Protein AF-A0A940FCR9-F1 (afdb_monomer_lite)

Structure (mmCIF, N/CA/C/O backbone):
data_AF-A0A940FCR9-F1
#
_entry.id   AF-A0A940FCR9-F1
#
loop_
_atom_site.group_PDB
_atom_site.id
_atom_site.type_symbol
_atom_site.label_atom_id
_atom_site.label_alt_id
_atom_site.label_comp_id
_atom_site.label_asym_id
_atom_site.label_entity_id
_atom_site.label_seq_id
_atom_site.pdbx_PDB_ins_code
_atom_site.Cartn_x
_atom_site.Cartn_y
_atom_site.Cartn_z
_atom_site.occupancy
_atom_site.B_iso_or_equiv
_atom_site.auth_seq_id
_atom_site.auth_comp_id
_atom_site.auth_asym_id
_atom_site.auth_atom_id
_atom_site.pdbx_PDB_model_num
ATOM 1 N N . MET A 1 1 ? -49.113 7.664 44.524 1.00 44.09 1 MET A N 1
ATOM 2 C CA . MET A 1 1 ? -48.088 6.928 43.752 1.00 44.09 1 MET A CA 1
ATOM 3 C C . MET A 1 1 ? -48.110 7.456 42.322 1.00 44.09 1 MET A C 1
ATOM 5 O O . MET A 1 1 ? -49.067 7.175 41.620 1.00 44.09 1 MET A O 1
ATOM 9 N N . SER A 1 2 ? -47.154 8.300 41.917 1.00 43.16 2 SER A N 1
ATOM 10 C CA . SER A 1 2 ? -47.095 8.859 40.554 1.00 43.16 2 SER A CA 1
ATOM 11 C C . SER A 1 2 ? -45.786 8.431 39.898 1.00 43.16 2 SER A C 1
ATOM 13 O O . SER A 1 2 ? -44.704 8.829 40.326 1.00 43.16 2 SER A O 1
ATOM 15 N N . SER A 1 3 ? -45.889 7.552 38.905 1.00 52.09 3 SER A N 1
ATOM 16 C CA . SER A 1 3 ? -44.775 7.027 38.121 1.00 52.09 3 SER A CA 1
ATOM 17 C C . SER A 1 3 ? -44.376 8.034 37.040 1.00 52.09 3 SER A C 1
ATOM 19 O O . SER A 1 3 ? -45.101 8.236 36.065 1.00 52.09 3 SER A O 1
ATOM 21 N N . LYS A 1 4 ? -43.211 8.669 37.206 1.00 55.06 4 LYS A N 1
ATOM 22 C CA . LYS A 1 4 ? -42.609 9.568 36.213 1.00 55.06 4 LYS A CA 1
ATOM 23 C C . LYS A 1 4 ? -41.932 8.728 35.121 1.00 55.06 4 LYS A C 1
AT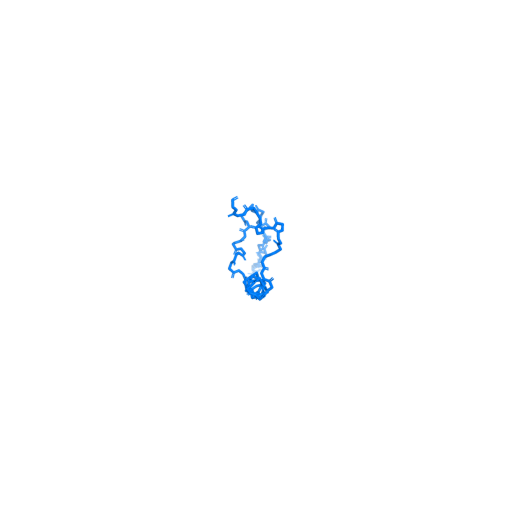OM 25 O O . LYS A 1 4 ? -40.929 8.072 35.383 1.00 55.06 4 LYS A O 1
ATOM 30 N N . ALA A 1 5 ? -42.474 8.736 33.905 1.00 58.81 5 ALA A N 1
ATOM 31 C CA . ALA A 1 5 ? -41.852 8.076 32.759 1.00 58.81 5 ALA A CA 1
ATOM 32 C C . ALA A 1 5 ? -40.594 8.846 32.314 1.00 58.81 5 ALA A C 1
ATOM 34 O O . ALA A 1 5 ? -40.669 10.027 31.975 1.00 58.81 5 ALA A O 1
ATOM 35 N N . THR A 1 6 ? -39.434 8.185 32.316 1.00 59.97 6 THR A N 1
ATOM 36 C CA . THR A 1 6 ? -38.169 8.726 31.802 1.00 59.97 6 THR A CA 1
ATOM 37 C C . THR A 1 6 ? -37.966 8.284 30.355 1.00 59.97 6 THR A C 1
ATOM 39 O O . THR A 1 6 ? -37.538 7.170 30.057 1.00 59.97 6 THR A O 1
ATOM 42 N N . THR A 1 7 ? -38.281 9.172 29.418 1.00 57.97 7 THR A N 1
ATOM 43 C CA . THR A 1 7 ? -38.017 8.976 27.991 1.00 57.97 7 THR A CA 1
ATOM 44 C C . THR A 1 7 ? -36.507 9.037 27.741 1.00 57.97 7 THR A C 1
ATOM 46 O O . THR A 1 7 ? -35.903 10.110 27.751 1.00 57.97 7 THR A O 1
ATOM 49 N N . LYS A 1 8 ? -35.866 7.882 27.514 1.00 61.28 8 LYS A N 1
ATOM 50 C CA . LYS A 1 8 ? -34.474 7.818 27.043 1.00 61.28 8 LYS A CA 1
ATOM 51 C C . LYS A 1 8 ? -34.408 8.405 25.629 1.00 61.28 8 LYS A C 1
ATOM 53 O O . LYS A 1 8 ? -34.782 7.743 24.665 1.00 61.28 8 LYS A O 1
ATOM 58 N N . LYS A 1 9 ? -33.933 9.649 25.503 1.00 60.06 9 LYS A N 1
ATOM 59 C CA . LYS A 1 9 ? -33.549 10.240 24.212 1.00 60.06 9 LYS A CA 1
ATOM 60 C C . LYS A 1 9 ? -32.450 9.367 23.606 1.00 60.06 9 LYS A C 1
ATOM 62 O O . LYS A 1 9 ? -31.321 9.376 24.087 1.00 60.06 9 LYS A O 1
ATOM 67 N N . SER A 1 10 ? -32.771 8.617 22.556 1.00 61.56 10 SER A N 1
ATOM 68 C CA . SER A 1 10 ? -31.755 8.033 21.686 1.00 61.56 10 SER A CA 1
ATOM 69 C C . SER A 1 10 ? -31.014 9.195 21.026 1.00 61.56 10 SER A C 1
ATOM 71 O O . SER A 1 10 ? -31.605 9.916 20.216 1.00 61.56 10 SER A O 1
ATOM 73 N N . SER A 1 11 ? -29.754 9.421 21.391 1.00 64.12 11 SER A N 1
ATOM 74 C CA . SER A 1 11 ? -28.893 10.330 20.644 1.00 64.12 11 SER A CA 1
ATOM 75 C C . SER A 1 11 ? -28.764 9.762 19.233 1.00 64.12 11 SER A C 1
ATOM 77 O O . SER A 1 11 ? -28.143 8.722 19.009 1.00 64.12 11 SER A O 1
ATOM 79 N N . LYS A 1 12 ? -29.441 10.396 18.272 1.00 65.75 12 LYS A N 1
ATOM 80 C CA . LYS A 1 12 ? -29.204 10.121 16.857 1.00 65.75 12 LYS A CA 1
ATOM 81 C C . LYS A 1 12 ? -27.723 10.413 16.641 1.00 65.75 12 LYS A C 1
ATOM 83 O O . LYS A 1 12 ? -27.296 11.540 16.863 1.00 65.75 12 LYS A O 1
ATOM 88 N N . LYS A 1 13 ? -26.931 9.387 16.321 1.00 67.38 13 LYS A N 1
ATOM 89 C CA . LYS A 1 13 ? -25.529 9.580 15.954 1.00 67.38 13 LYS A CA 1
ATOM 90 C C . LYS A 1 13 ? -25.541 10.382 14.660 1.00 67.38 13 LYS A C 1
ATOM 92 O O . LYS A 1 13 ? -25.918 9.849 13.620 1.00 67.38 13 LYS A O 1
ATOM 97 N N . GLU A 1 14 ? -25.244 11.669 14.757 1.00 70.00 14 GLU A N 1
ATOM 98 C CA . GLU A 1 14 ? -25.079 12.522 13.588 1.00 70.00 14 GLU A CA 1
ATOM 99 C C . GLU A 1 14 ? -23.936 11.945 12.750 1.00 70.00 14 GLU A C 1
ATOM 101 O O . GLU A 1 14 ? -22.896 11.544 13.282 1.00 70.00 14 GLU A O 1
ATOM 106 N N . ALA A 1 15 ? -24.163 11.809 11.444 1.00 68.81 15 ALA A N 1
ATOM 107 C CA . ALA A 1 15 ? -23.117 11.387 10.533 1.00 68.81 15 ALA A CA 1
ATOM 108 C C . ALA A 1 15 ? -22.057 12.490 10.521 1.00 68.81 15 ALA A C 1
ATOM 110 O O . ALA A 1 15 ? -22.313 13.597 10.053 1.00 68.81 15 ALA A O 1
ATOM 111 N N . VAL A 1 16 ? -20.884 12.201 11.082 1.00 67.31 16 VAL A N 1
ATOM 112 C CA . VAL A 1 16 ? -19.768 13.143 11.076 1.00 67.31 16 VAL A CA 1
ATOM 113 C C . VAL A 1 16 ? -19.233 13.201 9.645 1.00 67.31 16 VAL A C 1
ATOM 115 O O . VAL A 1 16 ? -18.532 12.295 9.197 1.00 67.31 16 VAL A O 1
ATOM 118 N N . VAL A 1 17 ? -19.618 14.240 8.903 1.00 73.00 17 VAL A N 1
ATOM 119 C CA . VAL A 1 17 ? -19.098 14.513 7.560 1.00 73.00 17 VAL A CA 1
ATOM 120 C C . VAL A 1 17 ? -17.790 15.283 7.728 1.00 73.00 17 VAL A C 1
ATOM 122 O O . VAL A 1 17 ? -17.805 16.489 7.957 1.00 73.00 17 VAL A O 1
ATOM 125 N N . THR A 1 18 ? -16.656 14.580 7.668 1.00 74.75 18 THR A N 1
ATOM 126 C CA . THR A 1 18 ? -15.317 15.191 7.679 1.00 74.75 18 THR A CA 1
ATOM 127 C C . THR A 1 18 ? -14.614 14.920 6.353 1.00 74.75 18 THR A C 1
ATOM 129 O O . THR A 1 18 ? -14.815 13.882 5.723 1.00 74.75 18 THR A O 1
ATOM 132 N N . HIS A 1 19 ? -13.766 15.857 5.929 1.00 73.19 19 HIS A N 1
ATOM 133 C CA . HIS A 1 19 ? -12.826 15.638 4.824 1.00 73.19 19 HIS A CA 1
ATOM 134 C C . HIS A 1 19 ? -11.545 14.920 5.283 1.00 73.19 19 HIS A C 1
ATOM 136 O O . HIS A 1 19 ? -10.683 14.597 4.467 1.00 73.19 19 HIS A O 1
ATOM 142 N N . GLU A 1 20 ? -11.416 14.667 6.586 1.00 72.62 20 GLU A N 1
ATOM 143 C CA . GLU A 1 20 ? -10.283 13.974 7.180 1.00 72.62 20 GLU A CA 1
ATOM 144 C C . GLU A 1 20 ? -10.445 12.471 6.969 1.00 72.62 20 GLU A C 1
ATOM 146 O O . GLU A 1 20 ? -11.100 11.756 7.728 1.00 72.62 20 GLU A O 1
ATOM 151 N N . VAL A 1 21 ? -9.839 11.982 5.893 1.00 71.19 21 VAL A N 1
ATOM 152 C CA . VAL A 1 21 ? -9.671 10.549 5.679 1.00 71.19 21 VAL A CA 1
ATOM 153 C C . VAL A 1 21 ? -8.642 10.007 6.672 1.00 71.19 21 VAL A C 1
ATOM 155 O O . VAL A 1 21 ? -7.601 10.620 6.909 1.00 71.19 21 VAL A O 1
ATOM 158 N N . GLY A 1 22 ? -8.922 8.849 7.272 1.00 73.31 22 GLY A N 1
ATOM 159 C CA . GLY A 1 22 ? -7.974 8.208 8.184 1.00 73.31 22 GLY A CA 1
ATOM 160 C C . GLY A 1 22 ? -6.636 7.921 7.492 1.00 73.31 22 GLY A C 1
ATOM 161 O O . GLY A 1 22 ? -6.589 7.674 6.288 1.00 73.31 22 GLY A O 1
ATOM 162 N N . ASN A 1 23 ? -5.528 7.919 8.240 1.00 78.25 23 ASN A N 1
ATOM 163 C CA . ASN A 1 23 ? -4.239 7.513 7.680 1.00 78.25 23 ASN A CA 1
ATOM 164 C C . ASN A 1 23 ? -4.260 6.004 7.363 1.00 78.25 23 ASN A C 1
ATOM 166 O O . ASN A 1 23 ? -4.056 5.156 8.237 1.00 78.25 23 ASN A O 1
ATOM 170 N N . TYR A 1 24 ? -4.495 5.675 6.094 1.00 79.75 24 TYR A N 1
ATOM 171 C CA . TYR A 1 24 ? -4.537 4.299 5.602 1.00 79.75 24 TYR A CA 1
ATOM 172 C C . TYR A 1 24 ? -3.161 3.724 5.250 1.00 79.75 24 TYR A C 1
ATOM 174 O O . TYR A 1 24 ? -3.069 2.524 4.981 1.00 79.75 24 TYR A O 1
ATOM 182 N N . GLU A 1 25 ? -2.083 4.514 5.288 1.00 74.12 25 GLU A N 1
ATOM 183 C CA . GLU A 1 25 ? -0.730 4.033 4.966 1.00 74.12 25 GLU A CA 1
ATOM 184 C C . GLU A 1 25 ? -0.296 2.901 5.904 1.00 74.12 25 GLU A C 1
ATOM 186 O O . GLU A 1 25 ? 0.369 1.950 5.489 1.00 74.12 25 GLU A O 1
ATOM 191 N N . LYS A 1 26 ? -0.728 2.966 7.169 1.00 83.19 26 LYS A N 1
ATOM 192 C CA . LYS A 1 26 ? -0.448 1.945 8.190 1.00 83.19 26 LYS A CA 1
ATOM 193 C C . LYS A 1 26 ? -1.511 0.852 8.270 1.00 83.19 26 LYS A C 1
ATOM 195 O O . LYS A 1 26 ? -1.384 -0.067 9.079 1.00 83.19 26 LYS A O 1
ATOM 200 N N . HIS A 1 27 ? -2.564 0.918 7.457 1.00 88.62 27 HIS A N 1
ATOM 201 C CA . HIS A 1 27 ? -3.628 -0.070 7.528 1.00 88.62 27 HIS A CA 1
ATOM 202 C C . HIS A 1 27 ? -3.113 -1.438 7.024 1.00 88.62 27 HIS A C 1
ATOM 204 O O . HIS A 1 27 ? -2.515 -1.507 5.941 1.00 88.62 27 HIS A O 1
ATOM 210 N N . PRO A 1 28 ? -3.355 -2.554 7.749 1.00 90.38 28 PRO A N 1
ATOM 211 C CA . PRO A 1 28 ? -2.737 -3.854 7.458 1.00 90.38 28 PRO A CA 1
ATOM 212 C C . PRO A 1 28 ? -2.932 -4.351 6.021 1.00 90.38 28 PRO A C 1
ATOM 214 O O . PRO A 1 28 ? -2.075 -5.046 5.473 1.00 90.38 28 PRO A O 1
ATOM 217 N N . PHE A 1 29 ? -4.054 -3.990 5.393 1.00 90.69 29 PHE A N 1
ATOM 218 C CA . PHE A 1 29 ? -4.333 -4.295 3.989 1.00 90.69 29 PHE A CA 1
ATOM 219 C C . PHE A 1 29 ? -3.291 -3.698 3.033 1.00 90.69 29 PHE A C 1
ATOM 221 O O . PHE A 1 29 ? -2.751 -4.418 2.189 1.00 90.69 29 PHE A O 1
ATOM 228 N N . PHE A 1 30 ? -2.989 -2.403 3.171 1.00 90.56 30 PHE A N 1
ATOM 229 C CA . PHE A 1 30 ? -2.051 -1.713 2.287 1.00 90.56 30 PHE A CA 1
ATOM 230 C C . PHE A 1 30 ? -0.619 -2.154 2.572 1.00 90.56 30 PHE A C 1
ATOM 232 O O . PHE A 1 30 ? 0.102 -2.474 1.631 1.00 90.56 30 PHE A O 1
ATOM 239 N N . VAL A 1 31 ? -0.248 -2.325 3.844 1.00 90.62 31 VAL A N 1
ATOM 240 C CA . VAL A 1 31 ? 1.074 -2.848 4.234 1.00 90.62 31 VAL A CA 1
ATOM 241 C C . VAL A 1 31 ? 1.349 -4.210 3.587 1.00 90.62 31 VAL A C 1
ATOM 243 O O . VAL A 1 31 ? 2.393 -4.409 2.963 1.00 90.62 31 VAL A O 1
ATOM 246 N N . LYS A 1 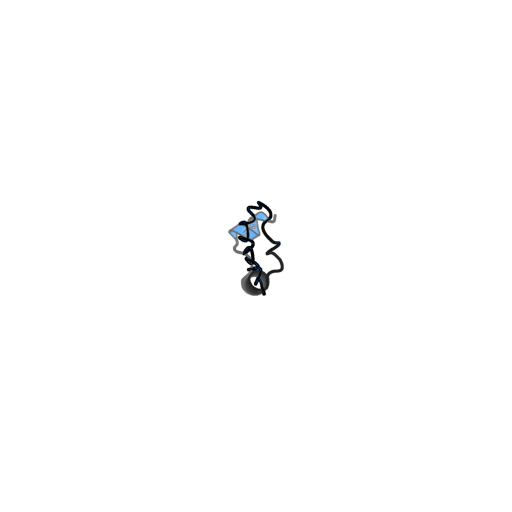32 ? 0.389 -5.146 3.650 1.00 94.19 32 LYS A N 1
ATOM 247 C CA . LYS A 1 32 ? 0.527 -6.469 3.015 1.00 94.19 32 LYS A CA 1
ATOM 248 C C . LYS A 1 32 ? 0.711 -6.365 1.499 1.00 94.19 32 LYS A C 1
ATOM 250 O O . LYS A 1 32 ? 1.526 -7.096 0.936 1.00 94.19 32 LYS A O 1
ATOM 255 N N . LYS A 1 33 ? -0.031 -5.475 0.833 1.00 91.69 33 LYS A N 1
ATOM 256 C CA . LYS A 1 33 ? 0.084 -5.262 -0.618 1.00 91.69 33 LYS A CA 1
ATOM 257 C C . LYS A 1 33 ? 1.426 -4.644 -1.002 1.00 91.69 33 LYS A C 1
ATOM 259 O O . LYS A 1 33 ? 2.068 -5.146 -1.920 1.00 91.69 33 LYS A O 1
ATOM 264 N N . VAL A 1 34 ? 1.870 -3.624 -0.272 1.00 92.56 34 VAL A N 1
ATOM 265 C CA . VAL A 1 34 ? 3.162 -2.962 -0.496 1.00 92.56 34 VAL A CA 1
ATOM 266 C C . VAL A 1 34 ? 4.310 -3.956 -0.332 1.00 92.56 34 VAL A C 1
ATOM 268 O O . VAL A 1 34 ? 5.174 -4.030 -1.202 1.00 92.56 34 VAL A O 1
ATOM 271 N N . ASN A 1 35 ? 4.295 -4.783 0.716 1.00 93.19 35 ASN A N 1
ATOM 272 C CA . ASN A 1 35 ? 5.337 -5.790 0.931 1.00 93.19 35 ASN A CA 1
ATOM 273 C C . ASN A 1 35 ? 5.385 -6.830 -0.198 1.00 93.19 35 ASN A C 1
ATOM 275 O O . ASN A 1 35 ? 6.467 -7.170 -0.676 1.00 93.19 35 ASN A O 1
ATOM 279 N N . LYS A 1 36 ? 4.222 -7.294 -0.679 1.00 93.69 36 LYS A N 1
ATOM 280 C CA . LYS A 1 36 ? 4.151 -8.201 -1.838 1.00 93.69 36 LYS A CA 1
ATOM 281 C C . LYS A 1 36 ? 4.684 -7.546 -3.112 1.00 93.69 36 LYS A C 1
ATOM 283 O O . LYS A 1 36 ? 5.474 -8.164 -3.817 1.00 93.69 36 LYS A O 1
ATOM 288 N N . ALA A 1 37 ? 4.295 -6.303 -3.386 1.00 91.00 37 ALA A N 1
ATOM 289 C CA . ALA A 1 37 ? 4.773 -5.564 -4.552 1.00 91.00 37 ALA A CA 1
ATOM 290 C C . ALA A 1 37 ? 6.298 -5.372 -4.509 1.00 91.00 37 ALA A C 1
ATOM 292 O O . ALA A 1 37 ? 6.975 -5.653 -5.495 1.00 91.00 37 ALA A O 1
ATOM 293 N N . LYS A 1 38 ? 6.856 -4.995 -3.349 1.00 90.12 38 LYS A N 1
ATOM 294 C CA . LYS A 1 38 ? 8.310 -4.885 -3.144 1.00 90.12 38 LYS A CA 1
ATOM 295 C C . LYS A 1 38 ? 9.032 -6.209 -3.392 1.00 90.12 38 LYS A C 1
ATOM 297 O O . LYS A 1 38 ? 10.062 -6.216 -4.055 1.00 90.12 38 LYS A O 1
ATOM 302 N N . ALA A 1 39 ? 8.485 -7.327 -2.913 1.00 93.25 39 ALA A N 1
ATOM 303 C CA . ALA A 1 39 ? 9.070 -8.648 -3.147 1.00 93.25 39 ALA A CA 1
ATOM 304 C C . ALA A 1 39 ? 9.067 -9.040 -4.636 1.00 93.25 39 ALA A C 1
ATOM 306 O O . ALA A 1 39 ? 10.032 -9.629 -5.116 1.00 93.25 39 ALA A O 1
ATOM 307 N N . ILE A 1 40 ? 8.004 -8.697 -5.371 1.00 92.50 40 ILE A N 1
ATOM 308 C CA . ILE A 1 40 ? 7.923 -8.928 -6.820 1.00 92.50 40 ILE A CA 1
ATOM 309 C C . ILE A 1 40 ? 8.962 -8.074 -7.550 1.00 92.50 40 ILE A C 1
ATOM 311 O O . ILE A 1 40 ? 9.735 -8.610 -8.338 1.00 92.50 40 ILE A O 1
ATOM 315 N N . LEU A 1 41 ? 9.032 -6.777 -7.245 1.00 89.12 41 LEU A N 1
ATOM 316 C CA . LEU A 1 41 ? 9.996 -5.858 -7.859 1.00 89.12 41 LEU A CA 1
ATOM 317 C C . LEU A 1 41 ? 11.447 -6.238 -7.542 1.00 89.12 41 LEU A C 1
ATOM 319 O O . LEU A 1 41 ? 12.305 -6.123 -8.407 1.00 89.12 41 LEU A O 1
ATOM 323 N N . GLY A 1 42 ? 11.725 -6.744 -6.338 1.00 87.38 42 GLY A N 1
ATOM 324 C CA . GLY A 1 42 ? 13.053 -7.246 -5.982 1.00 87.38 42 GLY A CA 1
ATOM 325 C C . GLY A 1 42 ? 13.476 -8.482 -6.781 1.00 87.38 42 GLY A C 1
ATOM 326 O O . GLY A 1 42 ? 14.666 -8.703 -6.965 1.00 87.38 42 GLY A O 1
ATOM 327 N N . ARG A 1 43 ? 12.518 -9.282 -7.271 1.00 88.31 43 ARG A N 1
ATOM 328 C CA . ARG A 1 43 ? 12.790 -10.489 -8.070 1.00 88.31 43 ARG A CA 1
ATOM 329 C C . ARG A 1 43 ? 12.809 -10.222 -9.572 1.00 88.31 43 ARG A C 1
ATOM 331 O O . ARG A 1 43 ? 13.680 -10.728 -10.263 1.00 88.31 43 ARG A O 1
ATOM 338 N N . ALA A 1 44 ? 11.827 -9.477 -10.073 1.00 88.25 44 ALA A N 1
ATOM 339 C CA . ALA A 1 44 ? 11.625 -9.242 -11.502 1.00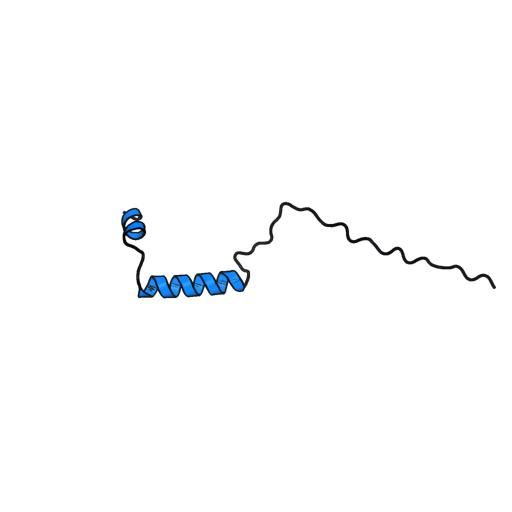 88.25 44 ALA A CA 1
ATOM 340 C C . ALA A 1 44 ? 12.272 -7.940 -12.004 1.00 88.25 44 ALA A C 1
ATOM 342 O O . ALA A 1 44 ? 12.385 -7.738 -13.210 1.00 88.25 44 ALA A O 1
ATOM 343 N N . GLY A 1 45 ? 12.691 -7.058 -11.094 1.00 84.38 45 GLY A N 1
ATOM 344 C CA . GLY A 1 45 ? 13.148 -5.713 -11.422 1.00 84.38 45 GLY A CA 1
ATOM 345 C C . GLY A 1 45 ? 11.997 -4.754 -11.733 1.00 84.38 45 GLY A C 1
ATOM 346 O O . GLY A 1 45 ? 10.813 -5.097 -11.670 1.00 84.38 45 GLY A O 1
ATOM 347 N N . LEU A 1 46 ? 12.354 -3.508 -12.044 1.00 84.25 46 LEU A N 1
ATOM 348 C CA . LEU A 1 46 ? 11.410 -2.519 -12.555 1.00 84.25 46 LEU A CA 1
A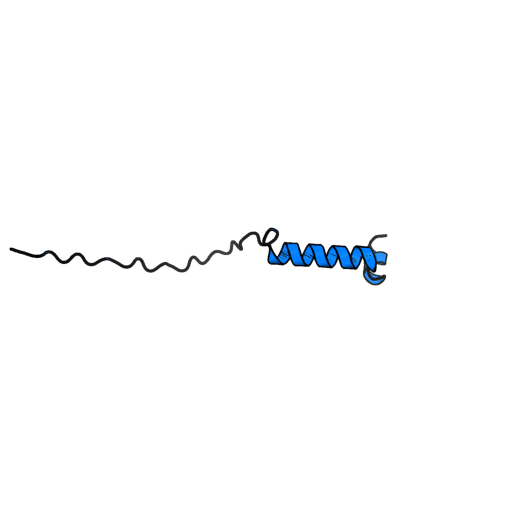TOM 349 C C . LEU A 1 46 ? 11.259 -2.693 -14.075 1.00 84.25 46 LEU A C 1
ATOM 351 O O . LEU A 1 46 ? 12.257 -2.926 -14.758 1.00 84.25 46 LEU A O 1
ATOM 355 N N . PRO A 1 47 ? 10.048 -2.520 -14.632 1.00 82.25 47 PRO A N 1
ATOM 356 C CA . PRO A 1 47 ? 9.856 -2.410 -16.073 1.00 82.25 47 PRO A CA 1
ATOM 357 C C . PRO A 1 47 ? 10.799 -1.364 -16.676 1.00 82.25 47 PRO A C 1
ATOM 359 O O . PRO A 1 47 ? 10.989 -0.293 -16.098 1.00 82.25 47 PRO A O 1
ATOM 362 N N . GLN A 1 48 ? 11.349 -1.636 -17.861 1.00 77.62 48 GLN A N 1
ATOM 363 C CA . GLN A 1 48 ? 12.349 -0.772 -18.504 1.00 77.62 48 GLN A CA 1
ATOM 364 C C . GLN A 1 48 ? 11.851 0.670 -18.716 1.00 77.62 48 GLN A C 1
ATOM 366 O O . GLN A 1 48 ? 12.622 1.615 -18.581 1.00 77.62 48 GLN A O 1
ATOM 371 N N . GLN A 1 49 ? 10.545 0.846 -18.940 1.00 81.75 49 GLN A N 1
ATOM 372 C CA . GLN A 1 49 ? 9.870 2.149 -19.038 1.00 81.75 49 GLN A CA 1
ATOM 373 C C . GLN A 1 49 ? 9.973 2.985 -17.750 1.00 81.75 49 GLN A C 1
ATOM 375 O O . GLN A 1 49 ? 10.003 4.211 -17.806 1.00 81.75 49 GLN A O 1
ATOM 380 N N . LEU A 1 50 ? 10.026 2.326 -16.590 1.00 77.94 50 LEU A N 1
ATOM 381 C CA . LEU A 1 50 ? 10.154 2.963 -15.279 1.00 77.94 50 LEU A CA 1
ATOM 382 C C . LEU A 1 50 ? 11.619 3.065 -14.843 1.00 77.94 50 LEU A C 1
ATOM 384 O O . LEU A 1 50 ? 11.996 4.052 -14.219 1.00 77.94 50 LEU A O 1
ATOM 388 N N . ALA A 1 51 ? 12.451 2.087 -15.211 1.00 73.00 51 ALA A N 1
ATOM 389 C CA . ALA A 1 51 ? 13.888 2.110 -14.946 1.00 73.00 51 ALA A CA 1
ATOM 390 C C . ALA A 1 51 ? 14.623 3.198 -15.755 1.00 73.00 51 ALA A C 1
ATOM 392 O O .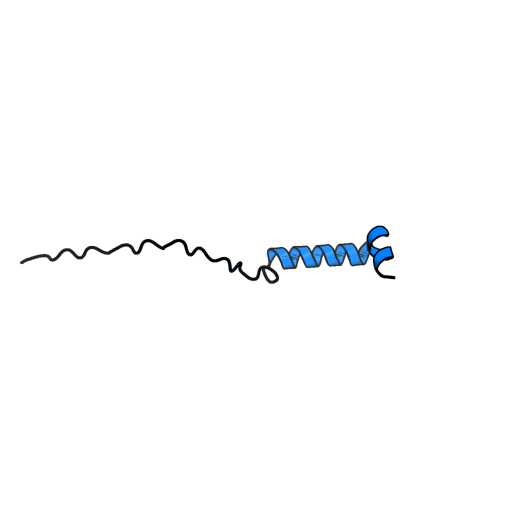 ALA A 1 51 ? 15.572 3.796 -15.261 1.00 73.00 51 ALA A O 1
ATOM 393 N N . ALA A 1 52 ? 14.175 3.497 -16.979 1.00 65.56 52 ALA A N 1
ATOM 394 C CA . ALA A 1 52 ? 14.785 4.525 -17.827 1.00 65.56 52 ALA A CA 1
ATOM 395 C C . ALA A 1 52 ? 14.548 5.959 -17.321 1.00 65.56 52 ALA A C 1
ATOM 397 O O . ALA A 1 52 ? 15.323 6.849 -17.645 1.00 65.56 52 ALA A O 1
ATOM 398 N N . LYS A 1 53 ? 13.504 6.185 -16.510 1.00 62.47 53 LYS A N 1
ATOM 399 C CA . LYS A 1 53 ? 13.157 7.513 -15.977 1.00 62.47 53 LYS A CA 1
ATOM 400 C C . LYS A 1 53 ? 13.971 7.903 -14.733 1.00 62.47 53 LYS A C 1
ATOM 402 O O . LYS A 1 53 ? 13.820 9.015 -14.241 1.00 62.47 53 LYS A O 1
ATOM 407 N N . SER A 1 54 ? 14.808 7.002 -14.209 1.00 59.22 54 SER A N 1
ATOM 408 C CA . SER A 1 54 ? 15.665 7.267 -13.044 1.00 59.22 54 SER A CA 1
ATOM 409 C C . SER A 1 54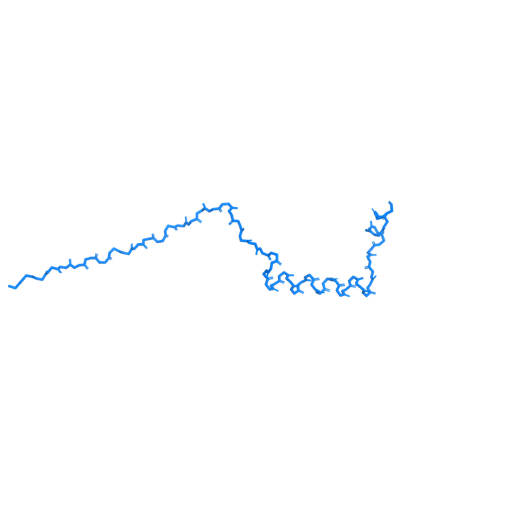 ? 17.100 7.684 -13.407 1.00 59.22 54 SER A C 1
ATOM 411 O O . SER A 1 54 ? 17.972 7.604 -12.541 1.00 59.22 54 SER A O 1
ATOM 413 N N . ARG A 1 55 ? 17.367 8.051 -14.667 1.00 50.28 55 ARG A N 1
ATOM 414 C CA . ARG A 1 55 ? 18.641 8.627 -15.121 1.00 50.28 55 ARG A CA 1
ATOM 415 C C . ARG A 1 55 ? 18.443 10.055 -15.596 1.00 50.28 55 ARG A C 1
ATOM 417 O O . ARG A 1 55 ? 17.381 10.312 -16.203 1.00 50.28 55 ARG A O 1
#

Secondary structure (DSSP, 8-state):
------------------S-----TTSHHHHHHHHHHHHHHHHH---HHHHGGG-

Sequence (55 aa):
MSSKATTKKSSKKEAVVTHEVGNYEKHPFFVKKVNKAKAILGRAGLPQQLAAKSR

Radius of gyration: 26.51 Å; chains: 1; bounding box: 67×26×63 Å

pLDDT: mean 75.38, std 14.0, range [43.16, 94.19]

Foldseek 3Di:
DDDDDDDPPDPPPPDPDDPDDPPCCPPPVNVVVVVVVVVCCVPVNDDPVVVVVVD